Protein AF-J0IXW1-F1 (afdb_monomer_lite)

pLDDT: mean 76.3, std 18.68, range [42.09, 98.81]

Radius of gyration: 53.32 Å; chains: 1; bounding box: 111×27×147 Å

Organism: NCBI:txid992024

Foldseek 3Di:
DQDADDDDDPDQPADDAQDQDPPPPVVVVVVVVVPPDDDDPPVCVVVVVVVVVVVVVVVVVPCVVVVVVVNVVSVVSNVVRVVSSVVSVVVVVVVVVVNVVVRVVSVVVVVVVVVVVVVVVVVVVVVVVVVVVVVVVVVVVVVVVVVVVVVVVVVVVVVVVVVVVVVVVVD

Secondary structure (DSSP, 8-state):
---PPPPPP-----PPPPP----HHHHHHHHHHHTS----HHHHHHHHHHHHHHHHHHHHHSTHHHHHHHHHHHHHHHHHHHHHHHHHHHHHHHHHHHHHHHHHHHHHHHHHHHHHHHHHHHHHHHHHHHHHHHHHHHHHHHHHHHHHHHHHHHHHHHHHHHHHHHHHH--

Structure (mmCIF, N/CA/C/O backbone):
data_AF-J0IXW1-F1
#
_entry.id   AF-J0IXW1-F1
#
loop_
_atom_site.group_PDB
_atom_site.id
_atom_site.type_symbol
_atom_site.label_atom_id
_atom_site.label_alt_id
_atom_site.label_comp_id
_atom_site.label_asym_id
_atom_site.label_entity_id
_atom_site.label_seq_id
_atom_site.pdbx_PDB_ins_code
_atom_site.Cartn_x
_atom_site.Cartn_y
_atom_site.Cartn_z
_atom_site.occupancy
_atom_site.B_iso_or_equiv
_atom_site.auth_seq_id
_atom_site.auth_comp_id
_atom_site.auth_asym_id
_atom_site.auth_atom_id
_atom_site.pdbx_PDB_model_num
ATOM 1 N N . MET A 1 1 ? -1.910 12.539 8.536 1.00 52.78 1 MET A N 1
ATOM 2 C CA . MET A 1 1 ? -2.196 13.399 7.350 1.00 52.78 1 MET A CA 1
ATOM 3 C C . MET A 1 1 ? -1.538 12.717 6.171 1.00 52.78 1 MET A C 1
ATOM 5 O O . MET A 1 1 ? -0.322 12.592 6.165 1.00 52.78 1 MET A O 1
ATOM 9 N N . ILE A 1 2 ? -2.341 12.171 5.262 1.00 63.69 2 ILE A N 1
ATOM 10 C CA . ILE A 1 2 ? -1.861 11.261 4.222 1.00 63.69 2 ILE A CA 1
ATOM 11 C C . ILE A 1 2 ? -1.051 12.063 3.199 1.00 63.69 2 ILE A C 1
ATOM 13 O O . ILE A 1 2 ? -1.596 12.950 2.544 1.00 63.69 2 ILE A O 1
ATOM 17 N N . ASN A 1 3 ? 0.247 11.779 3.092 1.00 68.69 3 ASN A N 1
ATOM 18 C CA . ASN A 1 3 ? 1.144 12.473 2.176 1.00 68.69 3 ASN A CA 1
ATOM 19 C C . ASN A 1 3 ? 1.590 11.522 1.064 1.00 68.69 3 ASN A C 1
ATOM 21 O O . ASN A 1 3 ? 2.275 10.531 1.326 1.00 68.69 3 ASN A O 1
ATOM 25 N N . TYR A 1 4 ? 1.202 11.824 -0.171 1.00 73.12 4 TYR A N 1
ATOM 26 C CA . TYR A 1 4 ? 1.601 11.056 -1.342 1.00 73.12 4 TYR A CA 1
ATOM 27 C C . TYR A 1 4 ? 2.681 11.811 -2.115 1.00 73.12 4 TYR A C 1
ATOM 29 O O . TYR A 1 4 ? 2.534 13.016 -2.334 1.00 73.12 4 TYR A O 1
ATOM 37 N N . PRO A 1 5 ? 3.750 11.131 -2.561 1.00 77.81 5 PRO A N 1
ATOM 38 C CA . PRO A 1 5 ? 4.687 11.746 -3.487 1.00 77.81 5 PRO A CA 1
ATOM 39 C C . PRO A 1 5 ? 3.977 12.086 -4.806 1.00 77.81 5 PRO A C 1
ATOM 41 O O . PRO A 1 5 ? 3.072 11.374 -5.246 1.00 77.81 5 PRO A O 1
ATOM 44 N N . ASN A 1 6 ? 4.397 13.177 -5.448 1.00 82.69 6 ASN A N 1
ATOM 45 C CA . ASN A 1 6 ? 3.895 13.554 -6.767 1.00 82.69 6 ASN A CA 1
ATOM 46 C C . ASN A 1 6 ? 4.467 12.627 -7.842 1.00 82.69 6 ASN A C 1
ATOM 48 O O . ASN A 1 6 ? 5.642 12.260 -7.794 1.00 82.69 6 ASN A O 1
ATOM 52 N N . LEU A 1 7 ? 3.644 12.288 -8.834 1.00 77.88 7 LEU A N 1
ATOM 53 C CA . LEU A 1 7 ? 4.073 11.465 -9.959 1.00 77.88 7 LEU A CA 1
ATOM 54 C C . LEU A 1 7 ? 5.151 12.198 -10.788 1.00 77.88 7 LEU A C 1
ATOM 56 O O . LEU A 1 7 ? 4.967 13.380 -11.097 1.00 77.88 7 LEU A O 1
ATOM 60 N N . PRO A 1 8 ? 6.246 11.523 -11.192 1.00 76.62 8 PRO A N 1
ATOM 61 C CA . PRO A 1 8 ? 7.219 12.090 -12.118 1.00 76.62 8 PRO A CA 1
ATOM 62 C C . PRO A 1 8 ? 6.592 12.417 -13.479 1.00 76.62 8 PRO A C 1
ATOM 64 O O . PRO A 1 8 ? 5.673 11.736 -13.937 1.00 76.62 8 PRO A O 1
ATOM 67 N N . ASN A 1 9 ? 7.123 13.438 -14.156 1.00 79.12 9 ASN A N 1
ATOM 68 C CA . ASN A 1 9 ? 6.722 13.777 -15.522 1.00 79.12 9 ASN A CA 1
ATOM 69 C C . ASN A 1 9 ? 7.119 12.659 -16.506 1.00 79.12 9 ASN A C 1
ATOM 71 O O . ASN A 1 9 ? 8.285 12.255 -16.536 1.00 79.12 9 ASN A O 1
ATOM 75 N N . SER A 1 10 ? 6.173 12.235 -17.347 1.00 69.38 10 SER A N 1
ATOM 76 C CA . SER A 1 10 ? 6.327 11.152 -18.327 1.00 69.38 10 SER A CA 1
ATOM 77 C C . SER A 1 10 ? 7.091 11.540 -19.599 1.00 69.38 10 SER A C 1
ATOM 79 O O . SER A 1 10 ? 7.424 10.662 -20.392 1.00 69.38 10 SER A O 1
ATOM 81 N N . ALA A 1 11 ? 7.343 12.832 -19.837 1.00 68.50 11 ALA A N 1
ATOM 82 C CA . ALA A 1 11 ? 8.053 13.280 -21.033 1.00 68.50 11 ALA A CA 1
ATOM 83 C C . ALA A 1 11 ? 9.507 12.773 -21.048 1.00 68.50 11 ALA A C 1
ATOM 85 O O . ALA A 1 11 ? 10.239 12.919 -20.065 1.00 68.50 11 ALA A O 1
ATOM 86 N N . LEU A 1 12 ? 9.922 12.193 -22.178 1.00 58.59 12 LEU A N 1
ATOM 87 C CA . LEU A 1 12 ? 11.314 11.843 -22.449 1.00 58.59 12 LEU A CA 1
ATOM 88 C C . LEU A 1 12 ? 11.972 12.993 -23.214 1.00 58.59 12 LEU A C 1
ATOM 90 O O . LEU A 1 12 ? 11.471 13.419 -24.253 1.00 58.59 12 LEU A O 1
ATOM 94 N N . GLU A 1 13 ? 13.103 13.483 -22.713 1.00 70.75 13 GLU A N 1
ATOM 95 C CA . GLU A 1 13 ? 13.925 14.474 -23.410 1.00 70.75 13 GLU A CA 1
ATOM 96 C C . GLU A 1 13 ? 14.731 13.770 -24.511 1.00 70.75 13 GLU A C 1
ATOM 98 O O . GLU A 1 13 ? 15.876 13.362 -24.311 1.00 70.75 13 GLU A O 1
ATOM 103 N N . ILE A 1 14 ? 14.089 13.550 -25.661 1.00 57.28 14 ILE A N 1
ATOM 104 C CA . ILE A 1 14 ? 14.696 12.944 -26.852 1.00 57.28 14 ILE A CA 1
ATOM 105 C C . ILE A 1 14 ? 14.629 13.966 -27.989 1.00 57.28 14 ILE A C 1
ATOM 107 O O . ILE A 1 14 ? 13.596 14.594 -28.220 1.00 57.28 14 ILE A O 1
ATOM 111 N N . THR A 1 15 ? 15.744 14.156 -28.691 1.00 67.06 15 THR A N 1
ATOM 112 C CA . THR A 1 15 ? 15.821 15.020 -29.876 1.00 67.06 15 THR A CA 1
ATOM 113 C C . THR A 1 15 ? 15.164 14.347 -31.088 1.00 67.06 15 THR A C 1
ATOM 115 O O . THR A 1 15 ? 14.898 13.148 -31.075 1.00 67.06 15 THR A O 1
ATOM 118 N N . GLN A 1 16 ? 14.872 15.099 -32.153 1.00 68.25 16 GLN A N 1
ATOM 119 C CA . GLN A 1 16 ? 14.283 14.525 -33.372 1.00 68.25 16 GLN A CA 1
ATOM 120 C C . GLN A 1 16 ? 15.168 13.406 -33.946 1.00 68.25 16 GLN A C 1
ATOM 122 O O . GLN A 1 16 ? 16.391 13.545 -33.997 1.00 68.25 16 GLN A O 1
ATOM 127 N N . GLN A 1 17 ? 14.541 12.302 -34.361 1.00 51.72 17 GLN A N 1
ATOM 128 C CA . GLN A 1 17 ? 15.237 11.148 -34.926 1.00 51.72 17 GLN A CA 1
ATOM 129 C C . GLN A 1 17 ? 15.970 11.543 -36.224 1.00 51.72 17 GLN A C 1
ATOM 131 O O . GLN A 1 17 ? 15.374 12.214 -37.069 1.00 51.72 17 GLN A O 1
ATOM 136 N N . PRO A 1 18 ? 17.234 11.124 -36.419 1.00 60.88 18 PRO A N 1
ATOM 137 C CA . PRO A 1 18 ? 17.950 11.375 -37.665 1.00 60.88 18 PRO A CA 1
ATOM 138 C C . PRO A 1 18 ? 17.351 10.582 -38.841 1.00 60.88 18 PRO A C 1
ATOM 140 O O . PRO A 1 18 ? 17.002 9.408 -38.702 1.00 60.88 18 PRO A O 1
ATOM 143 N N . GLU A 1 19 ? 17.255 11.215 -40.014 1.00 56.47 19 GLU A N 1
ATOM 144 C CA . GLU A 1 19 ? 16.820 10.568 -41.259 1.00 56.47 19 GLU A CA 1
ATOM 145 C C . GLU A 1 19 ? 17.887 9.583 -41.769 1.00 56.47 19 GLU A C 1
ATOM 147 O O . GLU A 1 19 ? 19.053 9.940 -41.960 1.00 56.47 19 GLU A O 1
ATOM 152 N N . VAL A 1 20 ? 17.484 8.336 -42.026 1.00 51.72 20 VAL A N 1
ATOM 153 C CA . VAL A 1 20 ? 18.349 7.296 -42.603 1.00 51.72 20 VAL A CA 1
ATOM 154 C C . VAL A 1 20 ? 18.076 7.219 -44.107 1.00 51.72 20 VAL A C 1
ATOM 156 O O . VAL A 1 20 ? 16.975 6.858 -44.518 1.00 51.72 20 VAL A O 1
ATOM 159 N N . LYS A 1 21 ? 19.059 7.572 -44.947 1.00 54.72 21 LYS A N 1
ATOM 160 C CA . LYS A 1 21 ? 18.906 7.544 -46.414 1.00 54.72 21 LYS A CA 1
ATOM 161 C C . LYS A 1 21 ? 19.013 6.111 -46.965 1.00 54.72 21 LYS A C 1
ATOM 163 O O . LYS A 1 21 ? 19.973 5.394 -46.688 1.00 54.72 21 LYS A O 1
ATOM 168 N N . GLU A 1 22 ? 18.060 5.723 -47.810 1.00 50.75 22 GLU A N 1
ATOM 169 C CA . GLU A 1 22 ? 17.901 4.395 -48.433 1.00 50.75 22 GLU A CA 1
ATOM 170 C C . GLU A 1 22 ? 18.899 4.151 -49.597 1.00 50.75 22 GLU A C 1
ATOM 172 O O . GLU A 1 22 ? 18.521 4.010 -50.754 1.00 50.75 22 GLU A O 1
ATOM 177 N N . ILE A 1 23 ? 20.211 4.160 -49.326 1.00 52.41 23 ILE A N 1
ATOM 178 C CA . ILE A 1 23 ? 21.261 4.164 -50.377 1.00 52.41 23 ILE A CA 1
ATOM 179 C C . ILE A 1 23 ? 21.710 2.739 -50.793 1.00 52.41 23 ILE A C 1
ATOM 181 O O . ILE A 1 23 ? 22.282 2.534 -51.864 1.00 52.41 23 ILE A O 1
ATOM 185 N N . THR A 1 24 ? 21.429 1.716 -49.981 1.00 48.78 24 THR A N 1
ATOM 186 C CA . THR A 1 24 ? 22.052 0.379 -50.078 1.00 48.78 24 THR A CA 1
ATOM 187 C C . THR A 1 24 ? 21.665 -0.433 -51.326 1.00 48.78 24 THR A C 1
ATOM 189 O O . THR A 1 24 ? 22.495 -1.177 -51.850 1.00 48.78 24 THR A O 1
ATOM 192 N N . ASN A 1 25 ? 20.436 -0.296 -51.837 1.00 53.09 25 ASN A N 1
ATOM 193 C CA . ASN A 1 25 ? 19.933 -1.136 -52.937 1.00 53.09 25 ASN A CA 1
ATOM 194 C C . ASN A 1 25 ? 20.423 -0.702 -54.329 1.00 53.09 25 ASN A C 1
ATOM 196 O O . ASN A 1 25 ? 20.586 -1.542 -55.217 1.00 53.09 25 ASN A O 1
ATOM 200 N N . GLU A 1 26 ? 20.709 0.585 -54.526 1.00 56.97 26 GLU A N 1
ATOM 201 C CA . GLU A 1 26 ? 21.025 1.112 -55.859 1.00 56.97 26 GLU A CA 1
ATOM 202 C C . GLU A 1 26 ? 22.492 0.865 -56.258 1.00 56.97 26 GLU A C 1
ATOM 204 O O . GLU A 1 26 ? 22.802 0.619 -57.426 1.00 56.97 26 GLU A O 1
ATOM 209 N N . LEU A 1 27 ? 23.395 0.804 -55.272 1.00 50.22 27 LEU A N 1
ATOM 210 C CA . LEU A 1 27 ? 24.823 0.516 -55.462 1.00 50.22 27 LEU A CA 1
ATOM 211 C C . LEU A 1 27 ? 25.084 -0.912 -55.969 1.00 50.22 27 LEU A C 1
ATOM 213 O O . LEU A 1 27 ? 25.866 -1.114 -56.901 1.00 50.22 27 LEU A O 1
ATOM 217 N N . LEU A 1 28 ? 24.402 -1.907 -55.391 1.00 50.84 28 LEU A N 1
ATOM 218 C CA . LEU A 1 28 ? 24.531 -3.316 -55.787 1.00 50.84 28 LEU A CA 1
ATOM 219 C C . LEU A 1 28 ? 24.101 -3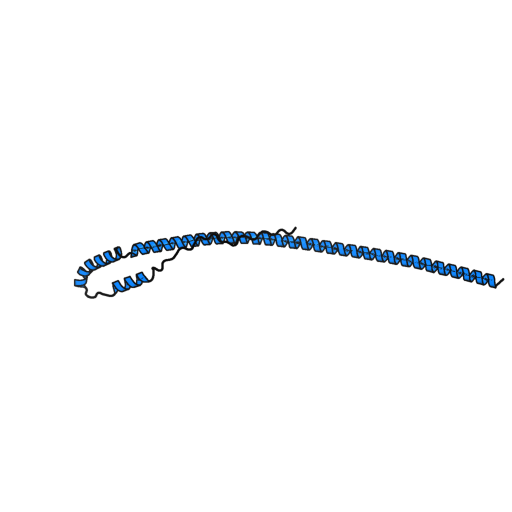.539 -57.242 1.00 50.84 28 LEU A C 1
ATOM 221 O O . LEU A 1 28 ? 24.734 -4.298 -57.979 1.00 50.84 28 LEU A O 1
ATOM 225 N N . LYS A 1 29 ? 23.062 -2.826 -57.677 1.00 58.16 29 LYS A N 1
ATOM 226 C CA . LYS A 1 29 ? 22.515 -2.904 -59.033 1.00 58.16 29 LYS A CA 1
ATOM 227 C C . LYS A 1 29 ? 23.461 -2.296 -60.073 1.00 58.16 29 LYS A C 1
ATOM 229 O O . LYS A 1 29 ? 23.651 -2.872 -61.145 1.00 58.16 29 LYS A O 1
ATOM 234 N N . GLN A 1 30 ? 24.099 -1.170 -59.751 1.00 51.88 30 GLN A N 1
ATOM 235 C CA . GLN A 1 30 ? 25.084 -0.528 -60.628 1.00 51.88 30 GLN A CA 1
ATOM 236 C C . GLN A 1 30 ? 26.356 -1.375 -60.787 1.00 51.88 30 GLN A C 1
ATOM 238 O O . GLN A 1 30 ? 26.826 -1.566 -61.910 1.00 51.88 30 GLN A O 1
ATOM 243 N N . LEU A 1 31 ? 26.861 -1.960 -59.694 1.00 48.91 31 LEU A N 1
ATOM 244 C CA . LEU A 1 31 ? 28.025 -2.851 -59.724 1.00 48.91 31 LEU A CA 1
ATOM 245 C C . LEU A 1 31 ? 27.761 -4.111 -60.563 1.00 48.91 31 LEU A C 1
ATOM 247 O O . LEU A 1 31 ? 28.586 -4.509 -61.385 1.00 48.91 31 LEU A O 1
ATOM 251 N N . GLN A 1 32 ? 26.585 -4.719 -60.400 1.00 52.75 32 GLN A N 1
ATOM 252 C CA . GLN A 1 32 ? 26.204 -5.920 -61.140 1.00 52.75 32 GLN A CA 1
ATOM 253 C C . GLN A 1 32 ? 26.070 -5.664 -62.650 1.00 52.75 32 GLN A C 1
ATOM 255 O O . GLN A 1 32 ? 26.391 -6.542 -63.455 1.00 52.75 32 GLN A O 1
ATOM 260 N N . ASN A 1 33 ? 25.627 -4.467 -63.043 1.00 61.12 33 ASN A N 1
ATOM 261 C CA . ASN A 1 33 ? 25.552 -4.066 -64.446 1.00 61.12 33 ASN A CA 1
ATOM 262 C C . ASN A 1 33 ? 26.941 -3.855 -65.066 1.00 61.12 33 ASN A C 1
ATOM 264 O O . ASN A 1 33 ? 27.160 -4.266 -66.203 1.00 61.12 33 ASN A O 1
ATOM 268 N N . ALA A 1 34 ? 27.889 -3.282 -64.320 1.00 53.66 34 ALA A N 1
ATOM 269 C CA . ALA A 1 34 ? 29.253 -3.049 -64.800 1.00 53.66 34 ALA A CA 1
ATOM 270 C C . ALA A 1 34 ? 30.044 -4.350 -65.054 1.00 53.66 34 ALA A C 1
ATOM 272 O O . ALA A 1 34 ? 30.919 -4.381 -65.915 1.00 53.66 34 ALA A O 1
ATOM 273 N N . LEU A 1 35 ? 29.725 -5.434 -64.337 1.00 52.50 35 LEU A N 1
ATOM 274 C CA . LEU A 1 35 ? 30.455 -6.709 -64.407 1.00 52.50 35 LEU A CA 1
ATOM 275 C C . LEU A 1 35 ? 29.952 -7.673 -65.499 1.00 52.50 35 LEU A C 1
ATOM 277 O O . LEU A 1 35 ? 30.600 -8.682 -65.766 1.00 52.50 35 LEU A O 1
ATOM 281 N N . LYS A 1 36 ? 28.800 -7.407 -66.129 1.00 59.28 36 LYS A N 1
ATOM 282 C CA . LYS A 1 36 ? 28.098 -8.389 -66.978 1.00 59.28 36 LYS A CA 1
ATOM 283 C C . LYS A 1 36 ? 28.539 -8.481 -68.447 1.00 59.28 36 LYS A C 1
ATOM 285 O O . LYS A 1 36 ? 28.040 -9.366 -69.136 1.00 59.28 36 LYS A O 1
ATOM 290 N N . GLY A 1 37 ? 29.449 -7.647 -68.956 1.00 55.28 37 GLY A N 1
ATOM 291 C CA . GLY A 1 37 ? 29.856 -7.716 -70.370 1.00 55.28 37 GLY A CA 1
ATOM 292 C C . GLY A 1 37 ? 31.358 -7.573 -70.592 1.00 55.28 37 GLY A C 1
ATOM 293 O O . GLY A 1 37 ? 31.841 -6.460 -70.445 1.00 55.28 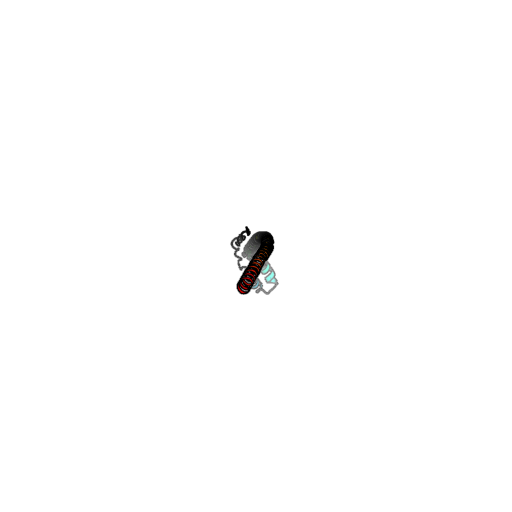37 GLY A O 1
ATOM 294 N N . ASN A 1 38 ? 32.068 -8.669 -70.942 1.00 50.78 38 ASN A N 1
ATOM 295 C CA . ASN A 1 38 ? 33.273 -8.708 -71.813 1.00 50.78 38 ASN A CA 1
ATOM 296 C C . ASN A 1 38 ? 33.952 -10.112 -71.871 1.00 50.78 38 ASN A C 1
ATOM 298 O O . ASN A 1 38 ? 34.429 -10.607 -70.854 1.00 50.78 38 ASN A O 1
ATOM 302 N N . HIS A 1 39 ? 34.109 -10.717 -73.063 1.00 51.59 39 HIS A N 1
ATOM 303 C CA . HIS A 1 39 ? 34.832 -11.992 -73.323 1.00 51.59 39 HIS A CA 1
ATOM 304 C C . HIS A 1 39 ? 35.806 -11.862 -74.533 1.00 51.59 39 HIS A C 1
ATOM 306 O O . HIS A 1 39 ? 35.284 -11.708 -75.630 1.00 51.59 39 HIS A O 1
ATOM 312 N N . LEU A 1 40 ? 37.156 -11.929 -74.354 1.00 49.94 40 LEU A N 1
ATOM 313 C CA . LEU A 1 40 ? 38.259 -12.307 -75.305 1.00 49.94 40 LEU A CA 1
ATOM 314 C C . LEU A 1 40 ? 39.681 -11.798 -74.897 1.00 49.94 40 LEU A C 1
ATOM 316 O O . LEU A 1 40 ? 40.026 -10.648 -75.127 1.00 49.94 40 LEU A O 1
ATOM 320 N N . PHE A 1 41 ? 40.548 -12.681 -74.377 1.00 48.91 41 PHE A N 1
ATOM 321 C CA . PHE A 1 41 ? 41.608 -12.404 -73.377 1.00 48.91 41 PHE A CA 1
ATOM 322 C C . PHE A 1 41 ? 42.869 -11.579 -73.762 1.00 48.91 41 PHE A C 1
ATOM 324 O O . PHE A 1 41 ? 43.383 -10.904 -72.880 1.00 48.91 41 PHE A O 1
ATOM 331 N N . THR A 1 42 ? 43.389 -11.535 -75.000 1.00 42.09 42 THR A N 1
ATOM 332 C CA . THR A 1 42 ? 44.709 -10.880 -75.267 1.00 42.09 42 THR A CA 1
ATOM 333 C C . THR A 1 42 ? 44.619 -9.440 -75.787 1.00 42.09 42 THR A C 1
ATOM 335 O O . THR A 1 42 ? 45.338 -8.578 -75.293 1.00 42.09 42 THR A O 1
ATOM 338 N N . GLU A 1 43 ? 43.679 -9.141 -76.685 1.00 50.81 43 GLU A N 1
ATOM 339 C CA . GLU A 1 43 ? 43.260 -7.758 -76.982 1.00 50.81 43 GLU A CA 1
ATOM 340 C C . GLU A 1 43 ? 42.504 -7.170 -75.778 1.00 50.81 43 GLU A C 1
ATOM 342 O O . GLU A 1 43 ? 42.610 -5.977 -75.485 1.00 50.81 43 GLU A O 1
ATOM 347 N N . GLN A 1 44 ? 41.857 -8.047 -74.988 1.00 48.81 44 GLN A N 1
ATOM 348 C CA . GLN A 1 44 ? 41.446 -7.713 -73.638 1.00 48.81 44 GLN A CA 1
ATOM 349 C C . GLN A 1 44 ? 42.622 -7.260 -72.801 1.00 48.81 44 GLN A C 1
ATOM 351 O O . GLN A 1 44 ? 42.413 -6.239 -72.212 1.00 48.81 44 GLN A O 1
ATOM 356 N N . VAL A 1 45 ? 43.810 -7.863 -72.687 1.00 44.44 45 VAL A N 1
ATOM 357 C CA . VAL A 1 45 ? 44.795 -7.379 -71.680 1.00 44.44 45 VAL A CA 1
ATOM 358 C C . VAL A 1 45 ? 45.195 -5.897 -71.862 1.00 44.44 45 VAL A C 1
ATOM 360 O O . VAL A 1 45 ? 45.248 -5.167 -70.873 1.00 44.44 45 VAL A O 1
ATOM 363 N N . GLU A 1 46 ? 45.399 -5.403 -73.088 1.00 43.66 46 GLU A N 1
ATOM 364 C CA . GLU A 1 46 ? 45.769 -3.995 -73.346 1.00 43.66 46 GLU A CA 1
ATOM 365 C C . GLU A 1 46 ? 44.564 -3.034 -73.231 1.00 43.66 46 GLU A C 1
ATOM 367 O O . GLU A 1 46 ? 44.637 -2.013 -72.536 1.00 43.66 46 GLU A O 1
ATOM 372 N N . LEU A 1 47 ? 43.399 -3.409 -73.785 1.00 50.94 47 LEU A N 1
ATOM 373 C CA . LEU A 1 47 ? 42.116 -2.737 -73.512 1.00 50.94 47 LEU A CA 1
ATOM 374 C C . LEU A 1 47 ? 41.657 -2.905 -72.057 1.00 50.94 47 LEU A C 1
ATOM 376 O O . LEU A 1 47 ? 40.827 -2.130 -71.603 1.00 50.94 47 LEU A O 1
ATOM 380 N N . SER A 1 48 ? 42.191 -3.873 -71.318 1.00 49.69 48 SER A N 1
ATOM 381 C CA . SER A 1 48 ? 41.895 -4.186 -69.917 1.00 49.69 48 SER A CA 1
ATOM 382 C C . SER A 1 48 ? 42.826 -3.423 -69.029 1.00 49.69 48 SER A C 1
ATOM 384 O O . SER A 1 48 ? 42.383 -3.079 -67.965 1.00 49.69 48 SER A O 1
ATOM 386 N N . LEU A 1 49 ? 44.054 -3.075 -69.406 1.00 48.47 49 LEU A N 1
ATOM 387 C CA . LEU A 1 49 ? 44.819 -2.094 -68.636 1.00 48.47 49 LEU A CA 1
ATOM 388 C C . LEU A 1 49 ? 44.204 -0.709 -68.809 1.00 48.47 49 LEU A C 1
ATOM 390 O O . LEU A 1 49 ? 43.931 -0.038 -67.820 1.00 48.47 49 LEU A O 1
ATOM 394 N N . LYS A 1 50 ? 43.867 -0.314 -70.042 1.00 49.94 50 LYS A N 1
ATOM 395 C CA . LYS A 1 50 ? 43.132 0.935 -70.300 1.00 49.94 50 LYS A CA 1
ATOM 396 C C . LYS A 1 50 ? 41.714 0.903 -69.716 1.00 49.94 50 LYS A C 1
ATOM 398 O O . LYS A 1 50 ? 41.223 1.916 -69.235 1.00 49.94 50 LYS A O 1
ATOM 403 N N . GLY A 1 51 ? 41.078 -0.263 -69.715 1.00 54.31 51 GLY A N 1
ATOM 404 C CA . GLY A 1 51 ? 39.765 -0.536 -69.140 1.00 54.31 51 GLY A CA 1
ATOM 405 C C . GLY A 1 51 ? 39.793 -0.640 -67.620 1.00 54.31 51 GLY A C 1
ATOM 406 O O . GLY A 1 51 ? 38.871 -0.154 -66.995 1.00 54.31 51 GLY A O 1
ATOM 407 N N . ILE A 1 52 ? 40.860 -1.165 -67.015 1.00 52.94 52 ILE A N 1
ATOM 408 C CA . ILE A 1 52 ? 41.139 -1.154 -65.572 1.00 52.94 52 ILE A CA 1
ATOM 409 C C . ILE A 1 52 ? 41.404 0.281 -65.150 1.00 52.94 52 ILE A C 1
ATOM 411 O O . ILE A 1 52 ? 40.834 0.704 -64.162 1.00 52.94 52 ILE A O 1
ATOM 415 N N . VAL A 1 53 ? 42.178 1.063 -65.905 1.00 49.78 53 VAL A N 1
ATOM 416 C CA . VAL A 1 53 ? 42.345 2.501 -65.653 1.00 49.78 53 VAL A CA 1
ATOM 417 C C . VAL A 1 53 ? 41.001 3.221 -65.767 1.00 49.78 53 VAL A C 1
ATOM 419 O O . VAL A 1 53 ? 40.671 3.986 -64.877 1.00 49.78 53 VAL A O 1
ATOM 422 N N . ARG A 1 54 ? 40.167 2.914 -66.771 1.00 54.56 54 ARG A N 1
ATOM 423 C CA . ARG A 1 54 ? 38.815 3.485 -66.904 1.00 54.56 54 ARG A CA 1
ATOM 424 C C . ARG A 1 54 ? 37.869 3.034 -65.787 1.00 54.56 54 ARG A C 1
ATOM 426 O O . ARG A 1 54 ? 37.075 3.835 -65.321 1.00 54.56 54 ARG A O 1
ATOM 433 N N . ILE A 1 55 ? 37.948 1.779 -65.346 1.00 52.78 55 ILE A N 1
ATOM 434 C CA . ILE A 1 55 ? 37.187 1.220 -64.220 1.00 52.78 55 ILE A CA 1
ATOM 435 C C . ILE A 1 55 ? 37.667 1.848 -62.917 1.00 52.78 55 ILE A C 1
ATOM 437 O O . ILE A 1 55 ? 36.838 2.196 -62.098 1.00 52.78 55 ILE A O 1
ATOM 441 N N . LEU A 1 56 ? 38.969 2.050 -62.726 1.00 57.75 56 LEU A N 1
ATOM 442 C CA . LEU A 1 56 ? 39.534 2.744 -61.573 1.00 57.75 56 LEU A CA 1
ATOM 443 C C . LEU A 1 56 ? 39.139 4.222 -61.589 1.00 57.75 56 LEU A C 1
ATOM 445 O O . LEU A 1 56 ? 38.713 4.726 -60.563 1.00 57.75 56 LEU A O 1
ATOM 449 N N . GLU A 1 57 ? 39.183 4.898 -62.738 1.00 59.28 57 GLU A N 1
ATOM 450 C CA . GLU A 1 57 ? 38.677 6.264 -62.917 1.00 59.28 57 GLU A CA 1
ATOM 451 C C . GLU A 1 57 ? 37.174 6.342 -62.630 1.00 59.28 57 GLU A C 1
ATOM 453 O O . GLU A 1 57 ? 36.744 7.255 -61.937 1.00 59.28 57 GLU A O 1
ATOM 458 N N . VAL A 1 58 ? 36.370 5.379 -63.096 1.00 51.25 58 VAL A N 1
ATOM 459 C CA . VAL A 1 58 ? 34.929 5.270 -62.806 1.00 51.25 58 VAL A CA 1
ATOM 460 C C . VAL A 1 58 ? 34.680 4.934 -61.334 1.00 51.25 58 VAL A C 1
ATOM 462 O O . VAL A 1 58 ? 33.816 5.542 -60.730 1.00 51.25 58 VAL A O 1
ATOM 465 N N . LEU A 1 59 ? 35.451 4.054 -60.700 1.00 54.22 59 LEU A N 1
ATOM 466 C CA . LEU A 1 59 ? 35.352 3.748 -59.266 1.00 54.22 59 LEU A CA 1
ATOM 467 C C . LEU A 1 59 ? 35.786 4.934 -58.390 1.00 54.22 59 LEU A C 1
ATOM 469 O O . LEU A 1 59 ? 35.241 5.122 -57.307 1.00 54.22 59 LEU A O 1
ATOM 473 N N . LEU A 1 60 ? 36.743 5.739 -58.861 1.00 58.59 60 LEU A N 1
ATOM 474 C CA . LEU A 1 60 ? 37.193 6.977 -58.217 1.00 58.59 60 LEU A CA 1
ATOM 475 C C . LEU A 1 60 ? 36.243 8.160 -58.474 1.00 58.59 60 LEU A C 1
ATOM 477 O O . LEU A 1 60 ? 36.225 9.094 -57.675 1.00 58.59 60 LEU A O 1
ATOM 481 N N . SER A 1 61 ? 35.475 8.143 -59.571 1.00 54.28 61 SER A N 1
ATOM 482 C CA . SER A 1 61 ? 34.529 9.210 -59.954 1.00 54.28 61 SER A CA 1
ATOM 483 C C . SER A 1 61 ? 33.069 8.910 -59.622 1.00 54.28 61 SER A C 1
ATOM 485 O O . SER A 1 61 ? 32.278 9.843 -59.505 1.00 54.28 61 SER A O 1
ATOM 487 N N . LEU A 1 62 ? 32.700 7.643 -59.425 1.00 53.94 62 LEU A N 1
ATOM 488 C CA . LEU A 1 62 ? 31.442 7.260 -58.802 1.00 53.94 62 LEU A CA 1
ATOM 489 C C . LEU A 1 62 ? 31.478 7.788 -57.372 1.00 53.94 62 LEU A C 1
ATOM 491 O O . LEU A 1 62 ? 32.446 7.566 -56.644 1.00 53.94 62 LEU A O 1
ATOM 495 N N . ASP A 1 63 ? 30.395 8.423 -56.934 1.00 54.72 63 ASP A N 1
ATOM 496 C CA . ASP A 1 63 ? 30.226 8.919 -55.564 1.00 54.72 63 ASP A CA 1
ATOM 497 C C . ASP A 1 63 ? 30.268 7.797 -54.499 1.00 54.72 63 ASP A C 1
ATOM 499 O O . ASP A 1 63 ? 29.934 8.030 -53.349 1.00 54.72 63 ASP A O 1
ATOM 503 N N . PHE A 1 64 ? 30.721 6.585 -54.831 1.00 48.16 64 PHE A N 1
ATOM 504 C CA . PHE A 1 64 ? 30.923 5.436 -53.955 1.00 48.16 64 PHE A CA 1
ATOM 505 C C . PHE A 1 64 ? 31.639 5.799 -52.646 1.00 48.16 64 PHE A C 1
ATOM 507 O O . PHE A 1 64 ? 31.127 5.496 -51.571 1.00 48.16 64 PHE A O 1
ATOM 514 N N . PHE A 1 65 ? 32.776 6.504 -52.710 1.00 54.16 65 PHE A N 1
ATOM 515 C CA . PHE A 1 65 ? 33.514 6.906 -51.504 1.00 54.16 65 PHE A CA 1
ATOM 516 C C . PHE A 1 65 ? 32.841 8.053 -50.734 1.00 54.16 65 PHE A C 1
ATOM 518 O O . PHE A 1 65 ? 32.928 8.095 -49.509 1.00 54.16 65 PHE A O 1
ATOM 525 N N . LYS A 1 66 ? 32.128 8.963 -51.414 1.00 61.28 66 LYS A N 1
ATOM 526 C CA . LYS A 1 66 ? 31.353 10.022 -50.742 1.00 61.28 66 LYS A CA 1
ATOM 527 C C . LYS A 1 66 ? 30.116 9.450 -50.051 1.00 61.28 66 LYS A C 1
ATOM 529 O O . LYS A 1 66 ? 29.888 9.740 -48.886 1.00 61.28 66 LYS A O 1
ATOM 534 N N . ASN A 1 67 ? 29.398 8.560 -50.725 1.00 63.91 67 ASN A N 1
ATOM 535 C CA . ASN A 1 67 ? 28.233 7.848 -50.215 1.00 63.91 67 ASN A CA 1
ATOM 536 C C . ASN A 1 67 ? 28.611 6.923 -49.057 1.00 63.91 67 ASN A C 1
ATOM 538 O O . ASN A 1 67 ? 27.868 6.843 -48.089 1.00 63.91 67 ASN A O 1
ATOM 542 N N . ALA A 1 68 ? 29.776 6.267 -49.102 1.00 63.38 68 ALA A N 1
ATOM 543 C CA . ALA A 1 68 ? 30.280 5.493 -47.968 1.00 63.38 68 ALA A CA 1
ATOM 544 C C . ALA A 1 68 ? 30.547 6.381 -46.738 1.00 63.38 68 ALA A C 1
ATOM 546 O O . ALA A 1 68 ? 30.165 6.008 -45.632 1.00 63.38 68 ALA A O 1
ATOM 547 N N . ASN A 1 69 ? 31.125 7.573 -46.925 1.00 69.12 69 ASN A N 1
ATOM 548 C CA . ASN A 1 69 ? 31.331 8.540 -45.840 1.00 69.12 69 ASN A CA 1
ATOM 549 C C . ASN A 1 69 ? 30.009 9.135 -45.319 1.00 69.12 69 ASN A C 1
ATOM 551 O O . ASN A 1 69 ? 29.859 9.336 -44.116 1.00 69.12 69 ASN A O 1
ATOM 555 N N . GLU A 1 70 ? 29.034 9.394 -46.196 1.00 72.25 70 GLU A N 1
ATOM 556 C CA . GLU A 1 70 ? 27.692 9.846 -45.805 1.00 72.25 70 GLU A CA 1
ATOM 557 C C . GLU A 1 70 ? 26.924 8.760 -45.039 1.00 72.25 70 GLU A C 1
ATOM 559 O O . GLU A 1 70 ? 26.274 9.062 -44.037 1.00 72.25 70 GLU A O 1
ATOM 564 N N . ILE A 1 71 ? 27.033 7.496 -45.463 1.00 68.00 71 ILE A N 1
ATOM 565 C CA . ILE A 1 71 ? 26.472 6.342 -44.750 1.00 68.00 71 ILE A CA 1
ATOM 566 C C . ILE A 1 71 ? 27.146 6.190 -43.379 1.00 68.00 71 ILE A C 1
ATOM 568 O O . ILE A 1 71 ? 26.439 6.065 -42.382 1.00 68.00 71 ILE A O 1
ATOM 572 N N . ASP A 1 72 ? 28.481 6.254 -43.296 1.00 75.56 72 ASP A N 1
ATOM 573 C CA . ASP A 1 72 ? 29.211 6.188 -42.018 1.00 75.56 72 ASP A CA 1
ATOM 574 C C . ASP A 1 72 ? 28.796 7.329 -41.076 1.00 75.56 72 ASP A C 1
ATOM 576 O O . ASP A 1 72 ? 28.498 7.096 -39.905 1.00 75.56 72 ASP A O 1
ATOM 580 N N . SER A 1 73 ? 28.674 8.556 -41.591 1.00 80.00 73 SER A N 1
ATOM 581 C CA . SER A 1 73 ? 28.210 9.706 -40.809 1.00 80.00 73 SER A CA 1
ATOM 582 C C . SER A 1 73 ? 26.758 9.551 -40.337 1.00 80.00 73 SER A C 1
ATOM 584 O O . SER A 1 73 ? 26.474 9.789 -39.163 1.00 80.00 73 SER A O 1
ATOM 586 N N . SER A 1 74 ? 25.841 9.102 -41.201 1.00 73.25 74 SER A N 1
ATOM 587 C CA . SER A 1 74 ? 24.435 8.857 -40.843 1.00 73.25 74 SER A CA 1
ATOM 588 C C . SER A 1 74 ? 24.295 7.766 -39.774 1.00 73.25 74 SER A C 1
ATOM 590 O O . SER A 1 74 ? 23.531 7.924 -38.815 1.00 73.25 74 SER A O 1
ATOM 592 N N . LEU A 1 75 ? 25.079 6.688 -39.880 1.00 73.38 75 LEU A N 1
ATOM 593 C CA . LEU A 1 75 ? 25.104 5.613 -38.888 1.00 73.38 75 LEU A CA 1
ATOM 594 C C . LEU A 1 75 ? 25.675 6.085 -37.549 1.00 73.38 75 LEU A C 1
ATOM 596 O O . LEU A 1 75 ? 25.077 5.801 -36.513 1.00 73.38 75 LEU A O 1
ATOM 600 N N . ARG A 1 76 ? 26.774 6.852 -37.547 1.00 78.44 76 ARG A N 1
ATOM 601 C CA . ARG A 1 76 ? 27.332 7.448 -36.318 1.00 78.44 76 ARG A CA 1
ATOM 602 C C . ARG A 1 76 ? 26.322 8.352 -35.620 1.00 78.44 76 ARG A C 1
ATOM 604 O O . ARG A 1 76 ? 26.104 8.183 -34.424 1.00 78.44 76 ARG A O 1
ATOM 611 N N . ASN A 1 77 ? 25.650 9.226 -36.370 1.00 77.62 77 ASN A N 1
ATOM 612 C CA . ASN A 1 77 ? 24.614 10.110 -35.832 1.00 77.62 77 ASN A CA 1
ATOM 613 C C . ASN A 1 77 ? 23.435 9.312 -35.249 1.00 77.62 77 ASN A C 1
ATOM 615 O O . ASN A 1 77 ? 22.910 9.657 -34.194 1.00 77.62 77 ASN A O 1
ATOM 619 N N . SER A 1 78 ? 23.035 8.220 -35.908 1.00 71.56 78 SER A N 1
ATOM 620 C CA . SER A 1 78 ? 21.963 7.340 -35.423 1.00 71.56 78 SER A CA 1
ATOM 621 C C . SER A 1 78 ? 22.354 6.599 -34.141 1.00 71.56 78 SER A C 1
ATOM 623 O O . SER A 1 78 ? 21.541 6.494 -33.225 1.00 71.56 78 SER A O 1
ATOM 625 N N . ILE A 1 79 ? 23.597 6.116 -34.046 1.00 73.19 79 ILE A N 1
ATOM 626 C CA . ILE A 1 79 ? 24.129 5.461 -32.841 1.00 73.19 79 ILE A CA 1
ATOM 627 C C . ILE A 1 79 ? 24.204 6.455 -31.679 1.00 73.19 79 ILE A C 1
ATOM 629 O O . ILE A 1 79 ? 23.796 6.124 -30.567 1.00 73.19 79 ILE A O 1
ATOM 633 N N . GLU A 1 80 ? 24.684 7.673 -31.928 1.00 80.88 80 GLU A N 1
ATOM 634 C CA . GLU A 1 80 ? 24.744 8.729 -30.916 1.00 80.88 80 GLU A CA 1
ATOM 635 C C . GLU A 1 80 ? 23.343 9.115 -30.423 1.00 80.88 80 GLU A C 1
ATOM 637 O O . GLU A 1 80 ? 23.102 9.161 -29.216 1.00 80.88 80 GLU A O 1
ATOM 642 N N . TRP A 1 81 ? 22.387 9.304 -31.339 1.00 80.31 81 TRP A N 1
ATOM 643 C CA . TRP A 1 81 ? 20.992 9.571 -30.986 1.00 80.31 81 TRP A CA 1
ATOM 644 C C . TRP A 1 81 ? 20.383 8.442 -30.144 1.00 80.31 81 TRP A C 1
ATOM 646 O O . TRP A 1 81 ? 19.794 8.716 -29.098 1.00 80.31 81 TRP A O 1
ATOM 656 N N . LEU A 1 82 ? 20.572 7.176 -30.543 1.00 72.38 82 LEU A N 1
ATOM 657 C CA . LEU A 1 82 ? 20.103 6.013 -29.780 1.00 72.38 82 LEU A CA 1
ATOM 658 C C . LEU A 1 82 ? 20.745 5.941 -28.390 1.00 72.38 82 LEU A C 1
ATOM 660 O O . LEU A 1 82 ? 20.059 5.631 -27.417 1.00 72.38 82 LEU A O 1
ATOM 664 N N . SER A 1 83 ? 22.039 6.248 -28.281 1.00 74.06 83 SER A N 1
ATOM 665 C CA . SER A 1 83 ? 22.752 6.289 -27.002 1.00 74.06 83 SER A CA 1
ATOM 666 C C . SER A 1 83 ? 22.169 7.358 -26.076 1.00 74.06 83 SER A C 1
ATOM 668 O O . SER A 1 83 ? 21.880 7.079 -24.913 1.00 74.06 83 SER A O 1
ATOM 670 N N . ASN A 1 84 ? 21.935 8.564 -26.599 1.00 75.94 84 ASN A N 1
ATOM 671 C CA . ASN A 1 84 ? 21.352 9.669 -25.839 1.00 75.94 84 ASN A CA 1
ATOM 672 C C . ASN A 1 84 ? 19.906 9.363 -25.418 1.00 75.94 84 ASN A C 1
ATOM 674 O O . ASN A 1 84 ? 19.556 9.540 -24.253 1.00 75.94 84 ASN A O 1
ATOM 678 N N . ALA A 1 85 ? 19.083 8.823 -26.324 1.00 72.75 85 ALA A N 1
ATOM 679 C CA . ALA A 1 85 ? 17.723 8.386 -26.013 1.00 72.75 85 ALA A CA 1
ATOM 680 C C . ALA A 1 85 ? 17.704 7.276 -24.944 1.00 72.75 85 ALA A C 1
ATOM 682 O O . ALA A 1 85 ? 16.870 7.300 -24.036 1.00 72.75 85 ALA A O 1
ATOM 683 N N . GLY A 1 86 ? 18.646 6.331 -25.020 1.00 70.75 86 GLY A N 1
ATOM 684 C CA . GLY A 1 86 ? 18.822 5.261 -24.040 1.00 70.75 86 GLY A CA 1
ATOM 685 C C . GLY A 1 86 ? 19.195 5.775 -22.648 1.00 70.75 86 GLY A C 1
ATOM 686 O O . GLY A 1 86 ? 18.602 5.342 -21.658 1.00 70.75 86 GLY A O 1
ATOM 687 N N . GLU A 1 87 ? 20.121 6.732 -22.546 1.00 80.81 87 GLU A N 1
ATOM 688 C CA . GLU A 1 87 ? 20.471 7.352 -21.261 1.00 80.81 87 GLU A CA 1
ATOM 689 C C . GLU A 1 87 ? 19.329 8.221 -20.703 1.00 80.81 87 GLU A C 1
ATOM 691 O O . GLU A 1 87 ? 19.037 8.128 -19.507 1.00 80.81 87 GLU A O 1
ATOM 696 N N . SER A 1 88 ? 18.605 8.974 -21.544 1.00 74.81 88 SER A N 1
ATOM 697 C CA . SER A 1 88 ? 17.391 9.702 -21.132 1.00 74.81 88 SER A CA 1
ATOM 698 C C . SER A 1 88 ? 16.329 8.754 -20.563 1.00 74.81 88 SER A C 1
ATOM 700 O O . SER A 1 88 ? 15.779 9.004 -19.485 1.00 74.81 88 SER A O 1
ATOM 702 N N . LEU A 1 89 ? 16.072 7.625 -21.236 1.00 74.50 89 LEU A N 1
ATOM 703 C CA . LEU A 1 89 ? 15.133 6.605 -20.763 1.00 74.50 89 LEU A CA 1
ATOM 704 C C . LEU A 1 89 ? 15.584 5.997 -19.431 1.00 74.50 89 LEU A C 1
ATOM 706 O O . LEU A 1 89 ? 14.793 5.901 -18.496 1.00 74.50 89 LEU A O 1
ATOM 710 N N . LYS A 1 90 ? 16.860 5.631 -19.310 1.00 76.50 90 LYS A N 1
ATO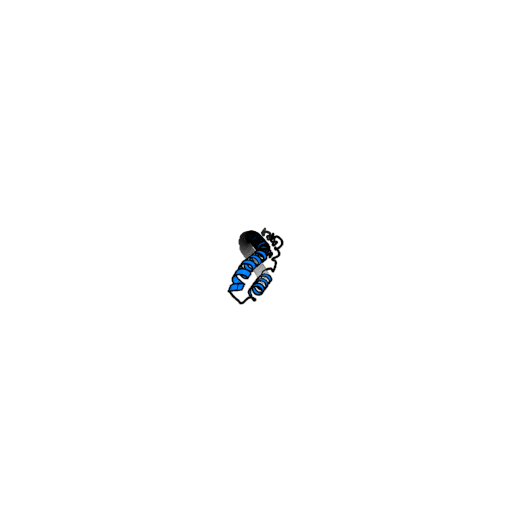M 711 C CA . LYS A 1 90 ? 17.440 5.078 -18.079 1.00 76.50 90 LYS A CA 1
ATOM 712 C C . LYS A 1 90 ? 17.356 6.057 -16.908 1.00 76.50 90 LYS A C 1
ATOM 714 O O . LYS A 1 90 ? 17.059 5.642 -15.788 1.00 76.50 90 LYS A O 1
ATOM 719 N N . SER A 1 91 ? 17.587 7.348 -17.147 1.00 79.50 91 SER A N 1
ATOM 720 C CA . SER A 1 91 ? 17.388 8.389 -16.135 1.00 79.50 91 SER A CA 1
ATOM 721 C C . SER A 1 91 ? 15.926 8.439 -15.681 1.00 79.50 91 SER A C 1
ATOM 723 O O . SER A 1 91 ? 15.643 8.371 -14.483 1.00 79.50 91 SER A O 1
ATOM 725 N N . LYS A 1 92 ? 14.988 8.434 -16.638 1.00 76.81 92 LYS A N 1
ATOM 726 C CA . LYS A 1 92 ? 13.548 8.428 -16.356 1.00 76.81 92 LYS A CA 1
ATOM 727 C C . LYS A 1 92 ? 13.115 7.181 -15.579 1.00 76.81 92 LYS A C 1
ATOM 729 O O . LYS A 1 92 ? 12.362 7.296 -14.617 1.00 76.81 92 LYS A O 1
ATOM 734 N N . MET A 1 93 ? 13.638 6.002 -15.918 1.00 74.06 93 MET A N 1
ATOM 735 C CA . MET A 1 93 ? 13.378 4.765 -15.171 1.00 74.06 93 MET A CA 1
ATOM 736 C C . MET A 1 93 ? 13.801 4.892 -13.702 1.00 74.06 93 MET A C 1
ATOM 738 O O . MET A 1 93 ? 13.018 4.558 -12.818 1.00 74.06 93 MET A O 1
ATOM 742 N N . LYS A 1 94 ? 14.975 5.474 -13.421 1.00 82.00 94 LYS A N 1
ATOM 743 C CA . LYS A 1 94 ? 15.438 5.721 -12.043 1.00 82.00 94 LYS A CA 1
ATOM 744 C C . LYS A 1 94 ? 14.581 6.734 -11.275 1.00 82.00 94 LYS A C 1
ATOM 746 O O . LYS A 1 94 ? 14.543 6.699 -10.045 1.00 82.00 94 LYS A O 1
ATOM 751 N N . GLU A 1 95 ? 13.943 7.687 -11.954 1.00 77.75 95 GLU A N 1
ATOM 752 C CA . GLU A 1 95 ? 12.965 8.588 -11.323 1.00 77.75 95 GLU A CA 1
ATOM 753 C C . GLU A 1 95 ? 11.711 7.823 -10.896 1.00 77.75 95 GLU A C 1
ATOM 755 O O . GLU A 1 95 ? 11.279 7.958 -9.752 1.00 77.75 95 GLU A O 1
ATOM 760 N N . TYR A 1 96 ? 11.169 6.976 -11.776 1.00 76.12 96 TYR A N 1
ATOM 761 C CA . TYR A 1 96 ? 10.009 6.145 -11.454 1.00 76.12 96 TYR A CA 1
ATOM 762 C C . TYR A 1 96 ? 10.312 5.109 -10.369 1.00 76.12 96 TYR A C 1
ATOM 764 O O . TYR A 1 96 ? 9.495 4.925 -9.473 1.00 76.12 96 TYR A O 1
ATOM 772 N N . GLU A 1 97 ? 11.484 4.474 -10.391 1.00 79.81 97 GLU A N 1
ATOM 773 C CA . GLU A 1 97 ? 11.911 3.551 -9.330 1.00 79.81 97 GLU A CA 1
ATOM 774 C C . GLU A 1 97 ? 11.934 4.237 -7.957 1.00 79.81 97 GLU A C 1
ATOM 776 O O . GLU A 1 97 ? 11.380 3.706 -6.991 1.00 79.81 97 GLU A O 1
ATOM 781 N N . ARG A 1 98 ? 12.511 5.445 -7.872 1.00 88.06 98 ARG A N 1
ATOM 782 C CA . ARG A 1 98 ? 12.504 6.246 -6.637 1.00 88.06 98 ARG A CA 1
ATOM 783 C C . ARG A 1 98 ? 11.086 6.610 -6.211 1.00 88.06 98 ARG A C 1
ATOM 785 O O . ARG A 1 98 ? 10.728 6.381 -5.060 1.00 88.06 98 ARG A O 1
ATOM 792 N N . PHE A 1 99 ? 10.262 7.085 -7.145 1.00 86.88 99 PHE A N 1
ATOM 793 C CA . PHE A 1 99 ? 8.858 7.386 -6.875 1.00 86.88 99 PHE A CA 1
ATOM 794 C C . PHE A 1 99 ? 8.109 6.179 -6.299 1.00 86.88 99 PHE A C 1
ATOM 796 O O . PHE A 1 99 ? 7.445 6.313 -5.276 1.00 86.88 99 PHE A O 1
ATOM 803 N N . PHE A 1 100 ? 8.222 4.997 -6.914 1.00 82.94 100 PHE A N 1
ATOM 804 C CA . PHE A 1 100 ? 7.518 3.806 -6.440 1.00 82.94 100 PHE A CA 1
ATOM 805 C C . PHE A 1 100 ? 8.028 3.333 -5.076 1.00 82.94 100 PHE A C 1
ATOM 807 O O . PHE A 1 100 ? 7.227 2.881 -4.258 1.00 82.94 100 PHE A O 1
ATOM 814 N N . SER A 1 101 ? 9.325 3.479 -4.797 1.00 89.69 101 SER A N 1
ATOM 815 C CA . SER A 1 101 ? 9.892 3.206 -3.473 1.00 89.69 101 SER A CA 1
ATOM 816 C C . SER A 1 101 ? 9.295 4.122 -2.394 1.00 89.69 101 SER A C 1
ATOM 818 O O . SER A 1 101 ? 8.831 3.643 -1.352 1.00 89.69 101 SER A O 1
ATOM 820 N N . ASP A 1 102 ? 9.249 5.429 -2.655 1.00 90.50 102 ASP A N 1
ATOM 821 C CA . ASP A 1 102 ? 8.696 6.422 -1.726 1.00 90.50 102 ASP A CA 1
ATOM 822 C C . ASP A 1 102 ? 7.181 6.248 -1.561 1.00 90.50 102 ASP A C 1
ATOM 824 O O . ASP A 1 102 ? 6.658 6.277 -0.444 1.00 90.50 102 ASP A O 1
ATOM 828 N N . PHE A 1 103 ? 6.474 5.990 -2.664 1.00 85.56 103 PHE A N 1
ATOM 829 C CA . PHE A 1 103 ? 5.043 5.706 -2.668 1.00 85.56 103 PHE A CA 1
ATOM 830 C C . PHE A 1 103 ? 4.725 4.472 -1.825 1.00 85.56 103 PHE A C 1
ATOM 832 O O . PHE A 1 103 ? 3.852 4.529 -0.963 1.00 85.56 103 PHE A O 1
ATOM 839 N N . ASN A 1 104 ? 5.457 3.372 -2.015 1.00 84.31 104 ASN A N 1
ATOM 840 C CA . ASN A 1 104 ? 5.246 2.144 -1.254 1.00 84.31 104 ASN A CA 1
ATOM 841 C C . ASN A 1 104 ? 5.532 2.343 0.245 1.00 84.31 104 ASN A C 1
ATOM 843 O O . ASN A 1 104 ? 4.798 1.840 1.097 1.00 84.31 104 ASN A O 1
ATOM 847 N N . THR A 1 105 ? 6.559 3.131 0.574 1.00 93.25 105 THR A N 1
ATOM 848 C CA . THR A 1 105 ? 6.866 3.513 1.960 1.00 93.25 105 THR A CA 1
ATOM 849 C C . THR A 1 105 ? 5.724 4.321 2.580 1.00 93.25 105 THR A C 1
ATOM 851 O O . THR A 1 105 ? 5.280 4.003 3.685 1.00 93.25 105 THR A O 1
ATOM 854 N N . SER A 1 106 ? 5.194 5.314 1.855 1.00 91.00 106 SER A N 1
ATOM 855 C CA . SER A 1 106 ? 4.028 6.095 2.289 1.00 91.00 106 SER A CA 1
ATOM 856 C C . SER A 1 106 ? 2.796 5.206 2.478 1.00 91.00 106 SER A C 1
ATOM 858 O O . SER A 1 106 ? 2.163 5.253 3.531 1.00 91.00 106 SER A O 1
ATOM 860 N N . MET A 1 107 ? 2.494 4.323 1.521 1.00 85.75 107 MET A N 1
ATOM 861 C CA . MET A 1 107 ? 1.360 3.398 1.608 1.00 85.75 107 MET A CA 1
ATOM 862 C C . MET A 1 107 ? 1.431 2.502 2.843 1.00 85.75 107 MET A C 1
ATOM 864 O O . MET A 1 107 ? 0.439 2.385 3.560 1.00 85.75 107 MET A O 1
ATOM 868 N N . LYS A 1 108 ? 2.606 1.943 3.144 1.00 94.44 108 LYS A N 1
ATOM 869 C CA . LYS A 1 108 ? 2.811 1.125 4.343 1.00 94.44 108 LYS A CA 1
ATOM 870 C C . LYS A 1 108 ? 2.615 1.928 5.633 1.00 94.44 108 LYS A C 1
ATOM 872 O O . LYS A 1 108 ? 2.006 1.431 6.577 1.00 94.44 108 LYS A O 1
ATOM 877 N N . SER A 1 109 ? 3.101 3.169 5.678 1.00 94.00 109 SER A N 1
ATOM 878 C CA . SER A 1 109 ? 2.882 4.059 6.826 1.00 94.00 109 SER A CA 1
ATOM 879 C C . SER A 1 109 ? 1.399 4.392 7.005 1.00 94.00 109 SER A C 1
ATOM 881 O O . SER A 1 109 ? 0.892 4.350 8.124 1.00 94.00 109 SER A O 1
ATOM 883 N N . ASN A 1 110 ? 0.689 4.682 5.912 1.00 90.25 110 ASN A N 1
ATOM 884 C CA . ASN A 1 110 ? -0.742 4.982 5.942 1.00 90.25 110 ASN A CA 1
ATOM 885 C C . ASN A 1 110 ? -1.554 3.772 6.417 1.00 90.25 110 ASN A C 1
ATOM 887 O O . ASN A 1 110 ? -2.453 3.919 7.240 1.00 90.25 110 ASN A O 1
ATOM 891 N N . GLU A 1 111 ? -1.225 2.570 5.940 1.00 94.25 111 GLU A N 1
ATOM 892 C CA . GLU A 1 111 ? -1.857 1.326 6.385 1.00 94.25 111 GLU A CA 1
ATOM 893 C C . GLU A 1 111 ? -1.680 1.116 7.897 1.00 94.25 111 GLU A C 1
ATOM 895 O O . GLU A 1 111 ? -2.640 0.792 8.602 1.00 94.25 111 GLU A O 1
ATOM 900 N N . GLN A 1 112 ? -0.474 1.365 8.418 1.00 95.12 112 GLN A N 1
ATOM 901 C CA . GLN A 1 112 ? -0.187 1.289 9.851 1.00 95.12 112 GLN A CA 1
ATOM 902 C C . GLN A 1 112 ? -0.956 2.345 10.660 1.00 95.12 112 GLN A C 1
ATOM 904 O O . GLN A 1 112 ? -1.530 2.008 11.698 1.00 95.12 112 GLN A O 1
ATOM 909 N N . GLU A 1 113 ? -1.009 3.597 10.192 1.00 95.12 113 GLU A N 1
ATOM 910 C CA . GLU A 1 113 ? -1.758 4.687 10.838 1.00 95.12 113 GLU A CA 1
ATOM 911 C C . GLU A 1 113 ? -3.256 4.358 10.900 1.00 95.12 113 GLU A C 1
ATOM 913 O O . GLU A 1 113 ? -3.853 4.395 11.977 1.00 95.12 113 GLU A O 1
ATOM 918 N N . VAL A 1 114 ? -3.850 3.948 9.774 1.00 96.19 114 VAL A N 1
ATOM 919 C CA . VAL A 1 114 ? -5.268 3.561 9.693 1.00 96.19 114 VAL A CA 1
ATOM 920 C C . VAL A 1 114 ? -5.569 2.375 10.606 1.00 96.19 114 VAL A C 1
ATOM 922 O O . VAL A 1 114 ? -6.550 2.410 11.348 1.00 96.19 114 VAL A O 1
ATOM 925 N N . THR A 1 115 ? -4.714 1.351 10.605 1.00 97.31 115 THR A N 1
ATOM 926 C CA . THR A 1 115 ? -4.872 0.178 11.478 1.00 97.31 115 THR A CA 1
ATOM 927 C C . THR A 1 115 ? -4.822 0.575 12.953 1.00 97.31 115 THR A C 1
ATOM 929 O O . THR A 1 115 ? -5.663 0.144 13.741 1.00 97.31 115 THR A O 1
ATOM 932 N N . SER A 1 116 ? -3.875 1.435 13.334 1.00 97.69 116 SER A N 1
ATOM 933 C CA . SER A 1 116 ? -3.746 1.940 14.704 1.00 97.69 116 SER A CA 1
ATOM 934 C C . SER A 1 116 ? -4.991 2.717 15.144 1.00 97.69 116 SER A C 1
ATOM 936 O O . SER A 1 116 ? -5.546 2.446 16.210 1.00 97.69 116 SER A O 1
ATOM 938 N N . ILE A 1 117 ? -5.489 3.620 14.292 1.00 96.88 117 ILE A N 1
ATOM 939 C CA . ILE A 1 117 ? -6.710 4.397 14.552 1.00 96.88 117 ILE A CA 1
ATOM 940 C C . ILE A 1 117 ? -7.923 3.473 14.695 1.00 96.88 117 I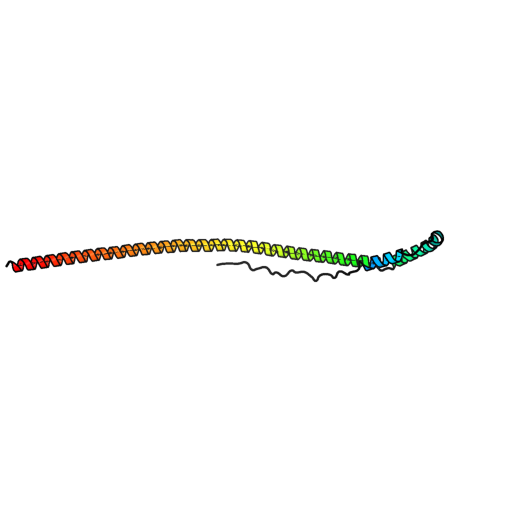LE A C 1
ATOM 942 O O . ILE A 1 117 ? -8.716 3.635 15.623 1.00 96.88 117 ILE A O 1
ATOM 946 N N . LEU A 1 118 ? -8.075 2.486 13.809 1.00 98.25 118 LEU A N 1
ATOM 947 C CA . LEU A 1 118 ? -9.203 1.558 13.854 1.00 98.25 118 LEU A CA 1
ATOM 948 C C . LEU A 1 118 ? -9.174 0.686 15.117 1.00 98.25 118 LEU A C 1
ATOM 950 O O . LEU A 1 118 ? -10.213 0.495 15.754 1.00 98.25 118 LEU A O 1
ATOM 954 N N . ASN A 1 119 ? -7.993 0.217 15.522 1.00 98.12 119 ASN A N 1
ATOM 955 C CA . ASN A 1 119 ? -7.813 -0.532 16.765 1.00 98.12 119 ASN A CA 1
ATOM 956 C C . ASN A 1 119 ? -8.134 0.331 17.994 1.00 98.12 119 ASN A C 1
ATOM 958 O O . ASN A 1 119 ? -8.875 -0.107 18.873 1.00 98.12 119 ASN A O 1
ATOM 962 N N . ALA A 1 120 ? -7.650 1.577 18.034 1.00 98.00 120 ALA A N 1
ATOM 963 C CA . ALA A 1 120 ? -7.958 2.511 19.115 1.00 98.00 120 ALA A CA 1
ATOM 964 C C . ALA A 1 120 ? -9.467 2.798 19.211 1.00 98.00 120 ALA A C 1
ATOM 966 O O . ALA A 1 120 ? -10.042 2.759 20.298 1.00 98.00 120 ALA A O 1
ATOM 967 N N . ASN A 1 121 ? -10.134 3.012 18.074 1.00 98.44 121 ASN A N 1
ATOM 968 C CA . ASN A 1 121 ? -11.584 3.201 18.027 1.00 98.44 121 ASN A CA 1
ATOM 969 C C . ASN A 1 121 ? -12.343 1.955 18.499 1.00 98.44 121 ASN A C 1
ATOM 971 O O . ASN A 1 121 ? -13.330 2.084 19.219 1.00 98.44 121 ASN A O 1
ATOM 975 N N . THR A 1 122 ? -11.869 0.761 18.136 1.00 98.50 122 THR A N 1
ATOM 976 C CA . THR A 1 122 ? -12.463 -0.512 18.570 1.00 98.50 122 THR A CA 1
ATOM 977 C C . THR A 1 122 ? -12.421 -0.649 20.092 1.00 98.50 122 THR A C 1
ATOM 979 O O . THR A 1 122 ? -13.451 -0.922 20.712 1.00 98.50 122 THR A O 1
ATOM 982 N N . GLU A 1 123 ? -11.267 -0.395 20.715 1.00 98.50 123 GLU A N 1
ATOM 983 C CA . GLU A 1 123 ? -11.138 -0.446 22.177 1.00 98.50 123 GLU A CA 1
ATOM 984 C C . GLU A 1 123 ? -11.952 0.657 22.873 1.00 98.50 123 GLU A C 1
ATOM 986 O O . GLU A 1 123 ? -12.618 0.386 23.876 1.00 98.50 123 GLU A O 1
ATOM 991 N N . ASN A 1 124 ? -11.997 1.870 22.311 1.00 98.44 124 ASN A N 1
ATOM 992 C CA . ASN A 1 124 ? -12.826 2.959 22.836 1.00 98.44 124 ASN A CA 1
ATOM 993 C C . ASN A 1 124 ? -14.316 2.584 22.835 1.00 98.44 124 ASN A C 1
ATOM 995 O O . ASN A 1 124 ? -14.969 2.667 23.876 1.00 98.44 124 ASN A O 1
ATOM 999 N N . ILE A 1 125 ? -14.846 2.101 21.706 1.00 98.50 125 ILE A N 1
ATOM 1000 C CA . ILE A 1 125 ? -16.247 1.662 21.587 1.00 98.50 125 ILE A CA 1
ATOM 1001 C C . ILE A 1 125 ? -16.550 0.549 22.594 1.00 98.50 125 ILE A C 1
ATOM 1003 O O . ILE A 1 125 ? -17.556 0.609 23.299 1.00 98.50 125 ILE A O 1
ATOM 1007 N N . LYS A 1 126 ? -15.660 -0.441 22.716 1.00 98.62 126 LYS A N 1
ATOM 1008 C CA . LYS A 1 126 ? -15.802 -1.535 23.683 1.00 98.62 126 LYS A CA 1
ATOM 1009 C C . LYS A 1 126 ? -15.865 -1.024 25.127 1.00 98.62 126 LYS A C 1
ATOM 1011 O O . LYS A 1 126 ? -16.670 -1.515 25.918 1.00 98.62 126 LYS A O 1
ATOM 1016 N N . SER A 1 127 ? -15.043 -0.034 25.475 1.00 98.62 127 SER A N 1
ATOM 1017 C CA . SER A 1 127 ? -15.042 0.565 26.814 1.00 98.62 127 SER A CA 1
ATOM 1018 C C . SER A 1 127 ? -16.310 1.376 27.111 1.00 98.62 127 SER A C 1
ATOM 1020 O O . SER A 1 127 ? -16.869 1.243 28.202 1.00 98.62 127 SER A O 1
ATOM 1022 N N . GLU A 1 128 ? -16.816 2.143 26.140 1.00 98.75 128 GLU A N 1
ATOM 1023 C CA . GLU A 1 128 ? -18.062 2.900 26.289 1.00 98.75 128 GLU A CA 1
ATOM 1024 C C . GLU A 1 128 ? -19.279 1.969 26.373 1.00 98.75 128 GLU A C 1
ATOM 1026 O O . GLU A 1 128 ? -20.146 2.191 27.215 1.00 98.75 128 GLU A O 1
ATOM 1031 N N . ILE A 1 129 ? -19.315 0.868 25.608 1.00 98.56 129 ILE A N 1
ATOM 1032 C CA . ILE A 1 129 ? -20.354 -0.167 25.756 1.00 98.56 129 ILE A CA 1
ATOM 1033 C C . ILE A 1 129 ? -20.354 -0.716 27.185 1.00 98.56 129 ILE A C 1
ATOM 1035 O O . ILE A 1 129 ? -21.390 -0.699 27.843 1.00 98.56 129 ILE A O 1
ATOM 1039 N N . LYS A 1 130 ? -19.191 -1.117 27.710 1.00 98.62 130 LYS A N 1
ATOM 1040 C CA . LYS A 1 130 ? -19.085 -1.644 29.079 1.00 98.62 130 LYS A CA 1
ATOM 1041 C C . LYS A 1 130 ? -19.537 -0.630 30.135 1.00 98.62 130 LYS A C 1
ATOM 1043 O O . LYS A 1 130 ? -20.140 -0.987 31.147 1.00 98.62 130 LYS A O 1
ATOM 1048 N N . LYS A 1 131 ? -19.239 0.651 29.924 1.00 98.69 131 LYS A N 1
ATOM 1049 C CA . LYS A 1 131 ? -19.685 1.735 30.805 1.00 98.69 131 LYS A CA 1
ATOM 1050 C C . LYS A 1 131 ? -21.206 1.892 30.772 1.00 98.69 131 LYS A C 1
ATOM 1052 O O . LYS A 1 131 ? -21.811 1.993 31.837 1.00 98.69 131 LYS A O 1
ATOM 1057 N N . LEU A 1 132 ? -21.816 1.857 29.587 1.00 98.81 132 LEU A N 1
ATOM 1058 C CA . LEU A 1 132 ? -23.272 1.896 29.423 1.00 98.81 132 LEU A CA 1
ATOM 1059 C C . LEU A 1 132 ? -23.948 0.672 30.057 1.00 98.81 132 LEU A C 1
ATOM 1061 O O . LEU A 1 132 ? -24.948 0.823 30.756 1.00 98.81 132 LEU A O 1
ATOM 1065 N N . GLU A 1 133 ? -23.381 -0.524 29.884 1.00 98.75 133 GLU A N 1
ATOM 1066 C CA . GLU A 1 133 ? -23.853 -1.753 30.536 1.00 98.75 133 GLU A CA 1
ATOM 1067 C C . GLU A 1 133 ? -23.868 -1.603 32.063 1.00 98.75 133 GLU A C 1
ATOM 1069 O O . GLU A 1 133 ? -24.884 -1.874 32.706 1.00 98.75 133 GLU A O 1
ATOM 1074 N N . ASN A 1 134 ? -22.781 -1.091 32.651 1.00 98.69 134 ASN A N 1
ATOM 1075 C CA . ASN A 1 134 ? -22.704 -0.844 34.092 1.00 98.69 134 ASN A CA 1
ATOM 1076 C C . ASN A 1 134 ? -23.751 0.180 34.564 1.00 98.69 134 ASN A C 1
ATOM 1078 O O . ASN A 1 134 ? -24.392 -0.032 35.594 1.00 98.69 134 ASN A O 1
ATOM 1082 N N . GLN A 1 135 ? -23.961 1.266 33.813 1.00 98.69 135 GLN A N 1
ATOM 1083 C CA . GLN A 1 135 ? -24.971 2.283 34.137 1.00 98.69 135 GLN A CA 1
ATOM 1084 C C . GLN A 1 135 ? -26.401 1.730 34.073 1.00 98.69 135 GLN A C 1
ATOM 1086 O O . GLN A 1 135 ? -27.235 2.070 34.919 1.00 98.69 135 GLN A O 1
ATOM 1091 N N . LEU A 1 136 ? -26.692 0.863 33.098 1.00 98.75 136 LEU A N 1
ATOM 1092 C CA . LEU A 1 136 ? -27.982 0.182 32.987 1.00 98.75 136 LEU A CA 1
ATOM 1093 C C . LEU A 1 136 ? -28.218 -0.754 34.175 1.00 98.75 136 LEU A C 1
ATOM 1095 O O . LEU A 1 136 ? -29.292 -0.708 34.774 1.00 98.75 136 LEU A O 1
ATOM 1099 N N . ILE A 1 137 ? -27.211 -1.545 34.558 1.00 98.69 137 ILE A N 1
ATOM 1100 C CA . ILE A 1 137 ? -27.275 -2.430 35.731 1.00 98.69 137 ILE A CA 1
ATOM 1101 C C . ILE A 1 137 ? -27.522 -1.620 37.008 1.00 98.69 137 ILE A C 1
ATOM 1103 O O . ILE A 1 137 ? -28.400 -1.970 37.800 1.00 98.69 137 ILE A O 1
ATOM 1107 N N . GLU A 1 138 ? -26.791 -0.522 37.208 1.00 98.81 138 GLU A N 1
ATOM 1108 C CA . GLU A 1 138 ? -26.960 0.348 38.374 1.00 98.81 138 GLU A CA 1
ATOM 1109 C C . GLU A 1 138 ? -28.372 0.949 38.428 1.00 98.81 138 GLU A C 1
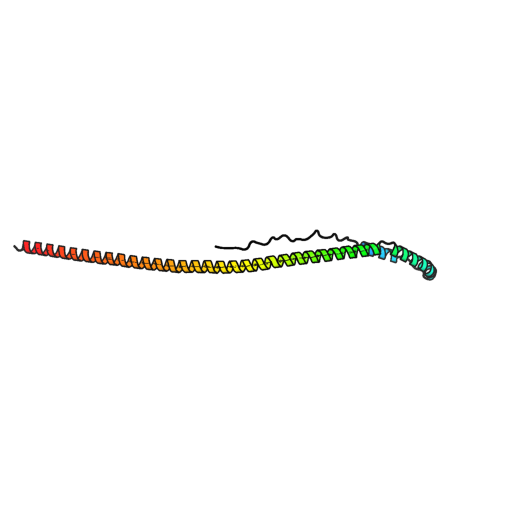ATOM 1111 O O . GLU A 1 138 ? -29.033 0.905 39.469 1.00 98.81 138 GLU A O 1
ATOM 1116 N N . THR A 1 139 ? -28.861 1.466 37.298 1.00 98.75 139 THR A N 1
ATOM 1117 C CA . THR A 1 139 ? -30.202 2.055 37.192 1.00 98.75 139 THR A CA 1
ATOM 1118 C C . THR A 1 139 ? -31.289 1.019 37.468 1.00 98.75 139 THR A C 1
ATOM 1120 O O . THR A 1 139 ? -32.187 1.273 38.273 1.00 98.75 139 THR A O 1
ATOM 1123 N N . ALA A 1 140 ? -31.192 -0.167 36.862 1.00 98.62 140 ALA A N 1
ATOM 1124 C CA . ALA A 1 140 ? -32.134 -1.261 37.083 1.00 98.62 140 ALA A CA 1
ATOM 1125 C C . ALA A 1 140 ? -32.127 -1.732 38.545 1.00 98.62 140 ALA A C 1
ATOM 1127 O O . ALA A 1 140 ? -33.188 -1.959 39.123 1.00 98.62 140 ALA A O 1
ATOM 1128 N N . THR A 1 141 ? -30.948 -1.806 39.170 1.00 98.69 141 THR A N 1
ATOM 1129 C CA . THR A 1 141 ? -30.802 -2.171 40.587 1.00 98.69 141 THR A CA 1
ATOM 1130 C C . THR A 1 141 ? -31.468 -1.136 41.491 1.00 98.69 141 THR A C 1
ATOM 1132 O O . THR A 1 141 ? -32.288 -1.496 42.332 1.00 98.69 141 THR A O 1
ATOM 1135 N N . LYS A 1 142 ? -31.191 0.159 41.285 1.00 98.69 142 LYS A N 1
ATOM 1136 C CA . LYS A 1 142 ? -31.827 1.253 42.039 1.00 98.69 142 LYS A CA 1
ATOM 1137 C C . LYS A 1 142 ? -33.347 1.244 41.884 1.00 98.69 142 LYS A C 1
ATOM 1139 O O . LYS A 1 142 ? -34.058 1.418 42.877 1.00 98.69 142 LYS A O 1
ATOM 1144 N N . LEU A 1 143 ? -33.847 1.017 40.668 1.00 98.69 143 LEU A N 1
ATOM 1145 C CA . LEU A 1 143 ? -35.278 0.909 40.391 1.00 98.69 143 LEU A CA 1
ATOM 1146 C C . LEU A 1 143 ? -35.899 -0.285 41.129 1.00 98.69 143 LEU A C 1
ATOM 1148 O O . LEU A 1 143 ? -36.907 -0.114 41.811 1.00 98.69 143 LEU A O 1
ATOM 1152 N N . LEU A 1 144 ? -35.277 -1.466 41.047 1.00 98.69 144 LEU A N 1
ATOM 1153 C CA . LEU A 1 144 ? -35.742 -2.680 41.719 1.00 98.69 144 LEU A CA 1
ATOM 1154 C C . LEU A 1 144 ? -35.781 -2.504 43.241 1.00 98.69 144 LEU A C 1
ATOM 1156 O O . LEU A 1 144 ? -36.794 -2.812 43.867 1.00 98.69 144 LEU A O 1
ATOM 1160 N N . THR A 1 145 ? -34.718 -1.959 43.839 1.00 98.56 145 THR A N 1
ATOM 1161 C CA . THR A 1 145 ? -34.667 -1.675 45.279 1.00 98.56 145 THR A CA 1
ATOM 1162 C C . THR A 1 145 ? -35.745 -0.676 45.690 1.00 98.56 145 THR A C 1
ATOM 1164 O O . THR A 1 145 ? -36.454 -0.910 46.668 1.00 98.56 145 THR A O 1
ATOM 1167 N N . SER A 1 146 ? -35.921 0.408 44.928 1.00 98.62 146 SER A N 1
ATOM 1168 C CA . SER A 1 146 ? -36.956 1.414 45.203 1.00 98.62 146 SER A CA 1
ATOM 1169 C C . SER A 1 146 ? -38.360 0.808 45.132 1.00 98.62 146 SER A C 1
ATOM 1171 O O . SER A 1 146 ? -39.186 1.052 46.011 1.00 98.62 146 SER A O 1
ATOM 1173 N N . TYR A 1 147 ? -38.618 -0.039 44.133 1.00 98.56 147 TYR A N 1
ATOM 1174 C CA . TYR A 1 147 ? -39.895 -0.731 43.984 1.00 98.56 147 TYR A CA 1
ATOM 1175 C C . TYR A 1 147 ? -40.147 -1.732 45.119 1.00 98.56 147 TYR A C 1
ATOM 1177 O O . TYR A 1 147 ? -41.256 -1.812 45.644 1.00 98.56 147 TYR A O 1
ATOM 1185 N N . GLN A 1 148 ? -39.116 -2.450 45.568 1.00 98.31 148 GLN A N 1
ATOM 1186 C CA . GLN A 1 148 ? -39.234 -3.367 46.700 1.00 98.31 148 GLN A CA 1
ATOM 1187 C C . GLN A 1 148 ? -39.522 -2.637 48.019 1.00 98.31 148 GLN A C 1
ATOM 1189 O O . GLN A 1 148 ? -40.354 -3.099 48.801 1.00 98.31 148 GLN A O 1
ATOM 1194 N N . ILE A 1 149 ? -38.887 -1.484 48.257 1.00 98.50 149 ILE A N 1
ATOM 1195 C CA . ILE A 1 149 ? -39.194 -0.619 49.407 1.00 98.50 149 ILE A CA 1
ATOM 1196 C C . ILE A 1 149 ? -40.657 -0.170 49.351 1.00 98.50 149 ILE A C 1
ATOM 1198 O O . ILE A 1 149 ? -41.379 -0.333 50.334 1.00 98.50 149 ILE A O 1
ATOM 1202 N N . PHE A 1 150 ? -41.108 0.324 48.195 1.00 98.50 150 PHE A N 1
ATOM 1203 C CA . PHE A 1 150 ? -42.490 0.751 47.988 1.00 98.50 150 PHE A CA 1
ATOM 1204 C C . PHE A 1 150 ? -43.500 -0.372 48.283 1.00 98.50 150 PHE A C 1
ATOM 1206 O O . PHE A 1 150 ? -44.448 -0.164 49.040 1.00 98.50 150 PHE A O 1
ATOM 1213 N N . LEU A 1 151 ? -43.279 -1.583 47.755 1.00 98.50 151 LEU A N 1
ATOM 1214 C CA . LEU A 1 151 ? -44.156 -2.733 48.008 1.00 98.50 151 LEU A CA 1
ATOM 1215 C C . LEU A 1 151 ? -44.185 -3.134 49.489 1.00 98.50 151 LEU A C 1
ATOM 1217 O O . LEU A 1 151 ? -45.251 -3.450 50.021 1.00 98.50 151 LEU A O 1
ATOM 1221 N N . ASN A 1 152 ? -43.037 -3.104 50.169 1.00 98.31 152 ASN A N 1
ATOM 1222 C CA . ASN A 1 152 ? -42.964 -3.404 51.598 1.00 98.31 152 ASN A CA 1
ATOM 1223 C C . ASN A 1 152 ? -43.753 -2.385 52.432 1.00 98.31 152 ASN A C 1
ATOM 1225 O O . ASN A 1 152 ? -44.522 -2.791 53.303 1.00 98.31 152 ASN A O 1
ATOM 1229 N N . GLN A 1 153 ? -43.621 -1.091 52.123 1.00 98.06 153 GLN A N 1
ATOM 1230 C CA . GLN A 1 153 ? -44.375 -0.015 52.774 1.00 98.06 153 GLN A CA 1
ATOM 1231 C C . GLN A 1 153 ? -45.884 -0.134 52.515 1.00 98.06 153 GLN A C 1
ATOM 1233 O O . GLN A 1 153 ? -46.681 -0.008 53.444 1.00 98.06 153 GLN A O 1
ATOM 1238 N N . ALA A 1 154 ? -46.291 -0.433 51.277 1.00 97.88 154 ALA A N 1
ATOM 1239 C CA . ALA A 1 154 ? -47.696 -0.645 50.928 1.00 97.88 154 ALA A CA 1
ATOM 1240 C C . ALA A 1 154 ? -48.300 -1.835 51.695 1.00 97.88 154 ALA A C 1
ATOM 1242 O O . ALA A 1 154 ? -49.408 -1.739 52.226 1.00 97.88 154 ALA A O 1
ATOM 1243 N N . ARG A 1 155 ? -47.550 -2.939 51.815 1.00 98.00 155 ARG A N 1
ATOM 1244 C CA . ARG A 1 155 ? -47.960 -4.118 52.589 1.00 98.00 155 ARG A CA 1
ATOM 1245 C C . ARG A 1 155 ? -48.107 -3.806 54.079 1.00 98.00 155 ARG A C 1
ATOM 1247 O O . ARG A 1 155 ? -49.086 -4.229 54.693 1.00 98.00 155 ARG A O 1
ATOM 1254 N N . GLU A 1 156 ? -47.147 -3.094 54.662 1.00 98.00 156 GLU A N 1
ATOM 1255 C CA . GLU A 1 156 ? -47.187 -2.690 56.073 1.00 98.00 156 GLU A CA 1
ATOM 1256 C C . GLU A 1 156 ? -48.382 -1.767 56.350 1.00 98.00 156 GLU A C 1
ATOM 1258 O O . GLU A 1 156 ? -49.160 -2.021 57.269 1.00 98.00 156 GLU A O 1
ATOM 1263 N N . SER A 1 157 ? -48.599 -0.766 55.492 1.00 97.50 157 SER A N 1
ATOM 1264 C CA . SER A 1 157 ? -49.746 0.142 55.578 1.00 97.50 157 SER A CA 1
ATOM 1265 C C . SER A 1 157 ? -51.084 -0.605 55.512 1.00 97.50 157 SER A C 1
ATOM 1267 O O . SER A 1 157 ? -51.940 -0.407 56.375 1.00 97.50 157 SER A O 1
ATOM 1269 N N . ALA A 1 158 ? -51.245 -1.524 54.551 1.00 97.25 158 ALA A N 1
ATOM 1270 C CA . ALA A 1 158 ? -52.448 -2.347 54.429 1.00 97.25 158 ALA A CA 1
ATOM 1271 C C . ALA A 1 158 ? -52.667 -3.242 55.661 1.00 97.25 158 ALA A C 1
ATOM 1273 O O . ALA A 1 158 ? -53.788 -3.364 56.149 1.00 97.25 158 ALA A O 1
ATOM 1274 N N . THR A 1 159 ? -51.597 -3.831 56.204 1.00 96.75 159 THR A N 1
ATOM 1275 C CA . THR A 1 159 ? -51.667 -4.666 57.416 1.00 96.75 159 THR A CA 1
ATOM 1276 C C . THR A 1 159 ? -52.120 -3.850 58.626 1.00 96.75 159 THR A C 1
ATOM 1278 O O . THR A 1 159 ? -53.004 -4.284 59.364 1.00 96.75 159 THR A O 1
ATOM 1281 N N . ASN A 1 160 ? -51.570 -2.645 58.800 1.00 96.75 160 ASN A N 1
ATOM 1282 C CA . ASN A 1 160 ? -51.962 -1.738 59.875 1.00 96.75 160 ASN A CA 1
ATOM 1283 C C . ASN A 1 160 ? -53.438 -1.334 59.755 1.00 96.75 160 ASN A C 1
ATOM 1285 O O . ASN A 1 160 ? -54.169 -1.447 60.734 1.00 96.75 160 ASN A O 1
ATOM 1289 N N . GLN A 1 161 ? -53.906 -0.965 58.555 1.00 95.12 161 GLN A N 1
ATOM 1290 C CA . GLN A 1 161 ? -55.321 -0.646 58.313 1.00 95.12 161 GLN A CA 1
ATOM 1291 C C . GLN A 1 161 ? -56.252 -1.830 58.616 1.00 95.12 161 GLN A C 1
ATOM 1293 O O . GLN A 1 161 ? -57.282 -1.651 59.264 1.00 95.12 161 GLN A O 1
ATOM 1298 N N . ILE A 1 162 ? -55.888 -3.047 58.194 1.00 94.94 162 ILE A N 1
ATOM 1299 C CA . ILE A 1 162 ? -56.662 -4.263 58.488 1.00 94.94 162 ILE A CA 1
ATOM 1300 C C . ILE A 1 162 ? -56.761 -4.492 59.999 1.00 94.94 162 ILE A C 1
ATOM 1302 O O . ILE A 1 162 ? -57.848 -4.773 60.501 1.00 94.94 162 ILE A O 1
ATOM 1306 N N . ASN A 1 163 ? -55.649 -4.371 60.727 1.00 94.69 163 ASN A N 1
ATOM 1307 C CA . ASN A 1 163 ? -55.630 -4.576 62.174 1.00 94.69 163 ASN A CA 1
ATOM 1308 C C . ASN A 1 163 ? -56.465 -3.518 62.905 1.00 94.69 163 ASN A C 1
ATOM 1310 O O . ASN A 1 163 ? -57.262 -3.877 63.765 1.00 94.69 163 ASN A O 1
ATOM 1314 N N . THR A 1 164 ? -56.349 -2.240 62.527 1.00 93.81 164 THR A N 1
ATOM 1315 C CA . THR A 1 164 ? -57.173 -1.160 63.092 1.00 93.81 164 THR A CA 1
ATOM 1316 C C . THR A 1 164 ? -58.665 -1.405 62.866 1.00 93.81 164 THR A C 1
ATOM 1318 O O . THR A 1 164 ? -59.445 -1.285 63.807 1.00 93.81 164 THR A O 1
ATOM 1321 N N . ASN A 1 165 ? -59.065 -1.806 61.654 1.00 91.44 165 ASN A N 1
ATOM 1322 C CA . ASN A 1 165 ? -60.467 -2.084 61.335 1.00 91.44 165 ASN A CA 1
ATOM 1323 C C . ASN A 1 165 ? -61.019 -3.303 62.091 1.00 91.44 165 ASN A C 1
ATOM 1325 O O . ASN A 1 165 ? -62.178 -3.285 62.492 1.00 91.44 165 ASN A O 1
ATOM 1329 N N . LYS A 1 166 ? -60.205 -4.346 62.310 1.00 88.81 166 LYS A N 1
ATOM 1330 C CA . LYS A 1 166 ? -60.597 -5.504 63.133 1.00 88.81 166 LYS A CA 1
ATOM 1331 C C . LYS A 1 166 ? -60.834 -5.100 64.585 1.00 88.81 166 LYS A C 1
ATOM 1333 O O . LYS A 1 166 ? -61.917 -5.340 65.099 1.00 88.81 166 LYS A O 1
ATOM 1338 N N . THR A 1 167 ? -59.877 -4.409 65.207 1.00 84.56 167 THR A N 1
ATOM 1339 C CA . THR A 1 167 ? -60.012 -3.947 66.598 1.00 84.56 167 THR A CA 1
ATOM 1340 C C . THR A 1 167 ? -61.229 -3.042 66.789 1.00 84.56 167 THR A C 1
ATOM 1342 O O . THR A 1 167 ? -61.921 -3.160 67.792 1.00 84.56 167 THR A O 1
ATOM 1345 N N . ALA A 1 168 ? -61.512 -2.161 65.824 1.00 80.06 168 ALA A N 1
ATOM 1346 C CA . ALA A 1 168 ? -62.679 -1.282 65.869 1.00 80.06 168 ALA A CA 1
ATOM 1347 C C . ALA A 1 168 ? -64.021 -2.020 65.688 1.00 80.06 168 ALA A C 1
ATOM 1349 O O . ALA A 1 168 ? -65.048 -1.489 66.088 1.00 80.06 168 ALA A O 1
ATOM 1350 N N . SER A 1 169 ? -64.028 -3.208 65.074 1.00 78.12 169 SER A N 1
ATOM 1351 C CA . SER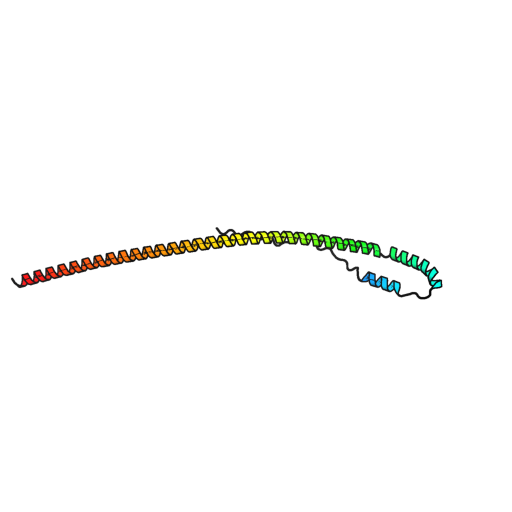 A 1 169 ? -65.230 -4.036 64.897 1.00 78.12 169 SER A CA 1
ATOM 1352 C C . SER A 1 169 ? -65.522 -4.952 66.092 1.00 78.12 169 SER A C 1
ATOM 1354 O O . SER A 1 169 ? -66.633 -5.472 66.178 1.00 78.12 169 SER A O 1
ATOM 1356 N N . ASP A 1 170 ? -64.536 -5.184 66.961 1.00 67.06 170 ASP A N 1
ATOM 1357 C CA . ASP A 1 170 ? -64.644 -6.051 68.143 1.00 67.06 170 ASP A CA 1
ATOM 1358 C C . ASP A 1 170 ? -64.991 -5.262 69.433 1.00 67.06 170 ASP A C 1
ATOM 1360 O O . ASP A 1 170 ? -65.121 -5.863 70.503 1.00 67.06 170 ASP A O 1
ATOM 1364 N N . GLN A 1 171 ? -65.134 -3.930 69.341 1.00 52.91 171 GLN A N 1
ATOM 1365 C CA . GLN A 1 171 ? -65.634 -3.028 70.395 1.00 52.91 171 GLN A CA 1
ATOM 1366 C C . GLN A 1 171 ? -67.108 -2.679 70.180 1.00 52.91 171 GLN A C 1
ATOM 1368 O O . GLN A 1 171 ? -67.818 -2.559 71.205 1.00 52.91 171 GLN A O 1
#

Sequence (171 aa):
MINYPNLPNSALEITQQPEVKEITNELLKQLQNALKGNHLFTEQVELSLKGIVRILEVLLSLDFFKNANEIDSSLRNSIEWLSNAGESLKSKMKEYERFFSDFNTSMKSNEQEVTSILNANTENIKSEIKKLENQLIETATKLLTSYQIFLNQARESATNQINTNKTASDQ